Protein AF-A0A0P1I5W2-F1 (afdb_monomer)

Foldseek 3Di:
DVVVVVVVVVVCVVVPPDQQDDDPDDDDPPPWDFPDWDGDDQWIWTQTPQQKIFIAGSPPRHTPDIDHHD

Nearest PDB structures (fol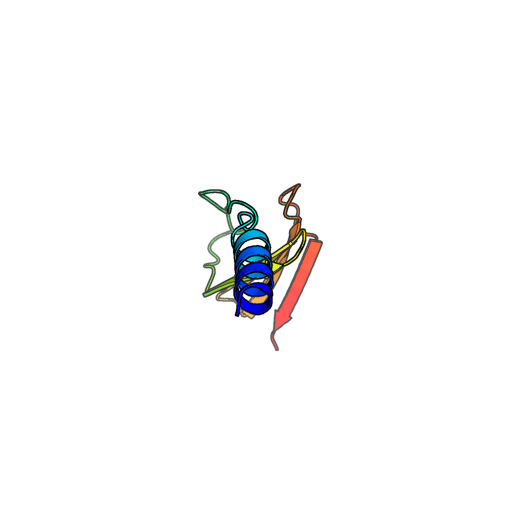dseek):
  3eu7-assembly1_A  TM=7.857E-01  e=1.611E-01  Homo sapiens
  2ovq-assembly1_B  TM=7.061E-01  e=9.823E-02  Homo sapiens
  4xga-assembly1_A  TM=7.168E-01  e=7.671E-02  Escherichia coli K-12
  6ttu-assembly1_T  TM=8.320E-01  e=4.332E-01  Homo sapiens
  3p2z-assembly1_A  TM=6.889E-01  e=1.319E+00  Homo sapiens

pLDDT: mean 79.14, std 12.18, range [50.44, 95.38]

Mean predicted aligned error: 11.53 Å

Structure (mmCIF, N/CA/C/O backbone):
data_AF-A0A0P1I5W2-F1
#
_entry.id   AF-A0A0P1I5W2-F1
#
loop_
_atom_site.group_PDB
_atom_site.id
_atom_site.type_symbol
_atom_site.label_atom_id
_atom_site.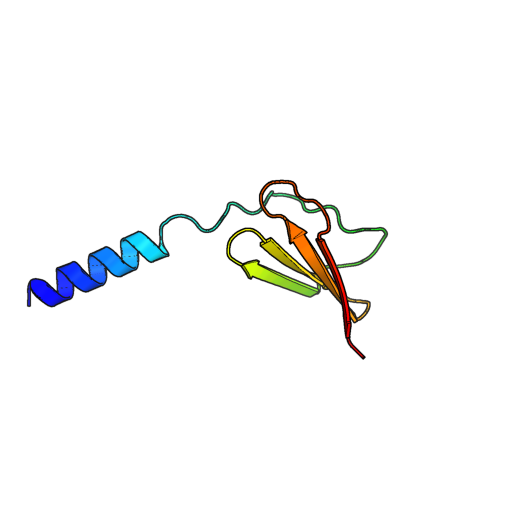label_alt_id
_atom_site.label_comp_id
_atom_site.label_asym_id
_atom_site.label_entity_id
_atom_site.label_seq_id
_atom_site.pdbx_PDB_ins_code
_atom_site.Cartn_x
_atom_site.Cartn_y
_atom_site.Cartn_z
_atom_site.occupancy
_atom_site.B_iso_or_equiv
_atom_site.auth_seq_id
_atom_site.auth_comp_id
_atom_site.auth_asym_id
_atom_site.auth_atom_id
_atom_site.pdbx_PDB_model_num
ATOM 1 N N . MET A 1 1 ? 18.983 -2.162 -35.500 1.00 69.38 1 MET A N 1
ATOM 2 C CA . MET A 1 1 ? 18.756 -3.028 -34.319 1.00 69.38 1 MET A CA 1
ATOM 3 C C . MET A 1 1 ? 19.216 -2.401 -33.001 1.00 69.38 1 MET A C 1
ATOM 5 O O . MET A 1 1 ? 18.530 -2.596 -32.011 1.00 69.38 1 MET A O 1
ATOM 9 N N . VAL A 1 2 ? 20.306 -1.617 -32.965 1.00 89.94 2 VAL A N 1
ATOM 10 C CA . VAL A 1 2 ? 20.839 -1.017 -31.718 1.00 89.94 2 VAL A CA 1
ATOM 11 C C . VAL A 1 2 ? 19.806 -0.167 -30.959 1.00 89.94 2 VAL A C 1
ATOM 13 O O . VAL A 1 2 ? 19.699 -0.288 -29.746 1.00 89.94 2 VAL A O 1
ATOM 16 N N . GLY A 1 3 ? 18.984 0.621 -31.661 1.00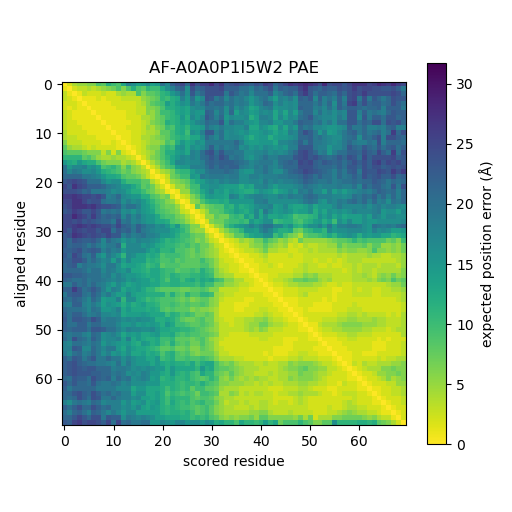 91.12 3 GLY A N 1
ATOM 17 C CA . GLY A 1 3 ? 17.969 1.467 -31.016 1.00 91.12 3 GLY A CA 1
ATOM 18 C C . GLY A 1 3 ? 16.930 0.692 -30.196 1.00 91.12 3 GLY A C 1
ATOM 19 O O . GLY A 1 3 ? 16.598 1.108 -29.092 1.00 91.12 3 GLY A O 1
ATOM 20 N N . LEU A 1 4 ? 16.470 -0.466 -30.684 1.00 94.31 4 LEU A N 1
ATOM 21 C CA . LEU A 1 4 ? 15.520 -1.309 -29.948 1.00 94.31 4 LEU A CA 1
ATOM 22 C C . LEU A 1 4 ? 16.153 -1.865 -28.668 1.00 94.31 4 LEU A C 1
ATOM 24 O O . LEU A 1 4 ? 15.517 -1.867 -27.620 1.00 94.31 4 LEU A O 1
ATOM 28 N N . VAL A 1 5 ? 17.418 -2.286 -28.746 1.00 94.19 5 VAL A N 1
ATOM 29 C CA . VAL A 1 5 ? 18.159 -2.818 -27.595 1.00 94.19 5 VAL A CA 1
ATOM 30 C C . VAL A 1 5 ? 18.317 -1.755 -26.508 1.00 94.19 5 VAL A C 1
ATOM 32 O O . VAL A 1 5 ? 18.111 -2.060 -25.338 1.00 94.19 5 VAL A O 1
ATOM 35 N N . VAL A 1 6 ? 18.604 -0.502 -26.879 1.00 95.38 6 VAL A N 1
ATOM 36 C CA . VAL A 1 6 ? 18.698 0.607 -25.914 1.00 95.38 6 VAL A CA 1
ATOM 37 C C . VAL A 1 6 ? 17.351 0.872 -25.241 1.00 95.38 6 VAL A C 1
ATOM 39 O O . VAL A 1 6 ? 17.299 0.990 -24.021 1.00 95.38 6 VAL A O 1
ATOM 42 N N . VAL A 1 7 ? 16.251 0.918 -26.000 1.00 94.44 7 VAL A N 1
ATOM 43 C CA . VAL A 1 7 ? 14.910 1.145 -25.430 1.00 94.44 7 VAL A CA 1
ATOM 44 C C . VAL A 1 7 ? 14.519 0.020 -24.471 1.00 94.44 7 VAL A C 1
ATOM 46 O O . VAL A 1 7 ? 14.077 0.295 -23.359 1.00 94.44 7 VAL A O 1
ATOM 49 N N . VAL A 1 8 ? 14.733 -1.241 -24.862 1.00 92.06 8 VAL A N 1
ATOM 50 C CA . VAL A 1 8 ? 14.447 -2.401 -24.004 1.00 92.06 8 VAL A CA 1
ATOM 51 C C . VAL A 1 8 ? 15.307 -2.371 -22.739 1.00 92.06 8 VAL A C 1
ATOM 53 O O . VAL A 1 8 ? 14.774 -2.556 -21.649 1.00 92.06 8 VAL A O 1
ATOM 56 N N . ALA A 1 9 ? 16.604 -2.072 -22.852 1.00 90.81 9 ALA A N 1
ATOM 57 C CA . ALA A 1 9 ? 17.494 -1.964 -21.698 1.00 90.81 9 ALA A CA 1
ATOM 58 C C . ALA A 1 9 ? 17.040 -0.869 -20.719 1.00 90.81 9 ALA A C 1
ATOM 60 O O . ALA A 1 9 ? 16.993 -1.107 -19.516 1.00 90.81 9 ALA A O 1
ATOM 61 N N . LEU A 1 10 ? 16.640 0.305 -21.219 1.00 92.06 10 LEU A N 1
ATOM 62 C CA . LEU A 1 10 ? 16.128 1.395 -20.382 1.00 92.06 10 LEU A CA 1
ATOM 63 C C . LEU A 1 10 ? 14.809 1.034 -19.684 1.00 92.06 10 LEU A C 1
ATOM 65 O O . LEU A 1 10 ? 14.627 1.380 -18.517 1.00 92.06 10 LEU A O 1
ATOM 69 N N . ILE A 1 11 ? 13.904 0.327 -20.369 1.00 89.06 11 ILE A N 1
ATOM 70 C CA . ILE A 1 11 ? 12.650 -0.161 -19.775 1.00 89.06 11 ILE A CA 1
ATOM 71 C C . ILE A 1 11 ? 12.943 -1.172 -18.664 1.00 89.06 11 ILE A C 1
ATOM 73 O O . ILE A 1 11 ? 12.379 -1.052 -17.580 1.00 89.06 11 ILE A O 1
ATOM 77 N N . VAL A 1 12 ? 13.844 -2.129 -18.907 1.00 83.19 12 VAL A N 1
ATOM 78 C CA . VAL A 1 12 ? 14.243 -3.131 -17.907 1.00 83.19 12 VAL A CA 1
ATOM 79 C C . VAL A 1 12 ? 14.879 -2.465 -16.691 1.00 83.19 12 VAL A C 1
ATOM 81 O O . VAL A 1 12 ? 14.502 -2.796 -15.575 1.00 83.19 12 VAL A O 1
ATOM 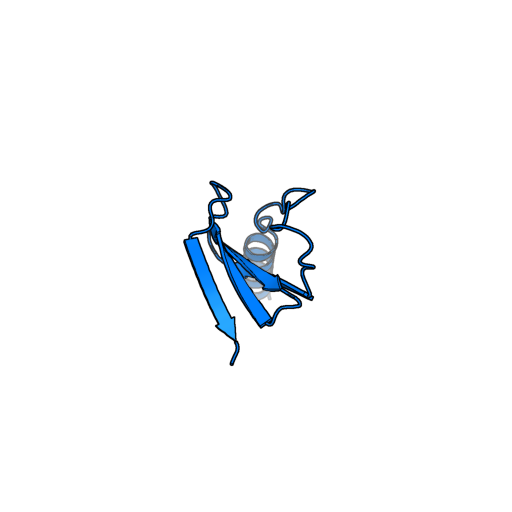84 N N . ILE A 1 13 ? 15.779 -1.496 -16.883 1.00 84.56 13 ILE A N 1
ATOM 85 C CA . ILE A 1 13 ? 16.399 -0.752 -15.776 1.00 84.56 13 ILE A CA 1
ATOM 86 C C . ILE A 1 13 ? 15.333 -0.023 -14.950 1.00 84.56 13 ILE A C 1
ATOM 88 O O . ILE A 1 13 ? 15.347 -0.123 -13.731 1.00 84.56 13 ILE A O 1
ATOM 92 N N . ARG A 1 14 ? 14.377 0.657 -15.597 1.00 78.12 14 ARG A N 1
ATOM 93 C CA . ARG A 1 14 ? 13.283 1.344 -14.891 1.00 78.12 14 ARG A CA 1
ATOM 94 C C . ARG A 1 14 ? 12.324 0.404 -14.168 1.00 78.12 14 ARG A C 1
ATOM 96 O O . ARG A 1 14 ? 11.777 0.791 -13.146 1.00 78.12 14 ARG A O 1
ATOM 103 N N . LEU A 1 15 ? 12.066 -0.777 -14.722 1.00 72.19 15 LEU A N 1
ATOM 104 C CA . LEU A 1 15 ? 11.150 -1.753 -14.132 1.00 72.19 15 LEU A CA 1
ATOM 105 C C . LEU A 1 15 ? 11.813 -2.546 -12.995 1.00 72.19 15 LEU A C 1
ATOM 107 O O . LEU A 1 15 ? 11.135 -2.958 -12.061 1.00 72.19 15 LEU A O 1
ATOM 111 N N . ASN A 1 16 ? 13.127 -2.754 -13.090 1.00 68.38 16 ASN A N 1
ATOM 112 C CA . ASN A 1 16 ? 13.945 -3.449 -12.100 1.00 68.38 16 ASN A CA 1
ATOM 113 C C . ASN A 1 16 ? 14.505 -2.511 -11.019 1.00 68.38 16 ASN A C 1
ATOM 115 O O . ASN A 1 16 ? 15.197 -2.973 -10.114 1.00 68.38 16 ASN A O 1
ATOM 119 N N . ASP A 1 17 ? 14.239 -1.206 -11.111 1.00 64.69 17 ASP A N 1
ATOM 120 C CA . ASP A 1 17 ? 14.497 -0.274 -10.021 1.00 64.69 17 ASP A CA 1
ATOM 121 C C . ASP 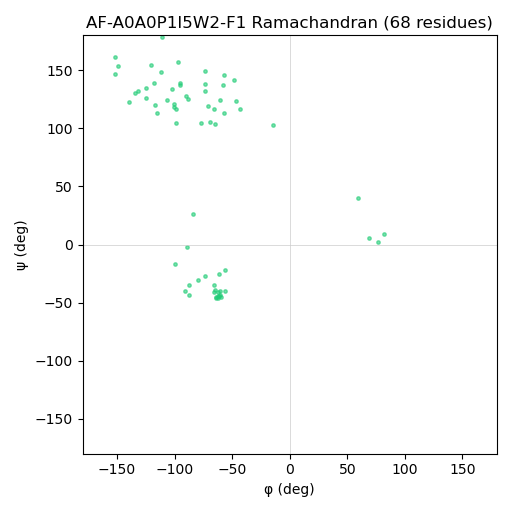A 1 17 ? 13.569 -0.687 -8.879 1.00 64.69 17 ASP A C 1
ATOM 123 O O . ASP A 1 17 ? 12.348 -0.564 -8.987 1.00 64.69 17 ASP A O 1
ATOM 127 N N . ASN A 1 18 ? 14.167 -1.340 -7.880 1.00 59.28 18 ASN A N 1
ATOM 128 C CA . ASN A 1 18 ? 13.485 -2.183 -6.910 1.00 59.28 18 ASN A CA 1
ATOM 129 C C . ASN A 1 18 ? 12.201 -1.519 -6.426 1.00 59.28 18 ASN A C 1
ATOM 131 O O . ASN A 1 18 ? 12.228 -0.459 -5.795 1.00 59.28 18 ASN A O 1
ATOM 135 N N . GLY A 1 19 ? 11.079 -2.173 -6.735 1.00 60.75 19 GLY A N 1
ATOM 136 C CA . GLY A 1 19 ? 9.809 -1.838 -6.128 1.00 60.75 19 GLY A CA 1
ATOM 137 C C . GLY A 1 19 ? 10.006 -1.738 -4.612 1.00 60.75 19 GLY A C 1
ATOM 138 O O . GLY A 1 19 ? 10.804 -2.495 -4.052 1.00 60.75 19 GLY A O 1
ATOM 139 N N . PRO A 1 20 ? 9.346 -0.771 -3.967 1.00 58.72 20 PRO A N 1
ATOM 140 C CA . PRO A 1 20 ? 9.563 -0.440 -2.567 1.00 58.72 20 PRO A CA 1
ATOM 141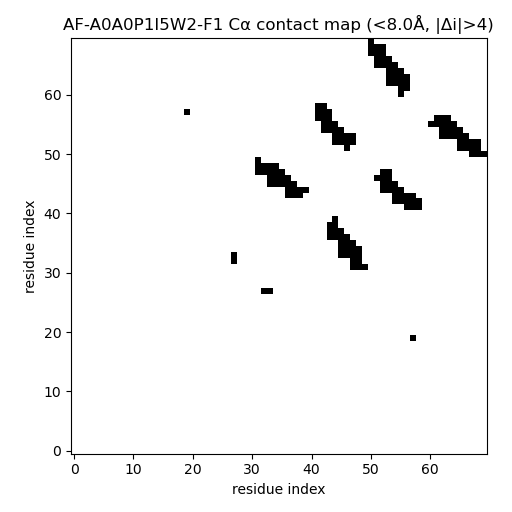 C C . PRO A 1 20 ? 9.588 -1.709 -1.723 1.00 58.72 20 PRO A C 1
ATOM 143 O O . PRO A 1 20 ? 8.669 -2.528 -1.791 1.00 58.72 20 PRO A O 1
ATOM 146 N N . THR A 1 21 ? 10.689 -1.891 -0.995 1.00 58.78 21 THR A N 1
ATOM 147 C CA . THR A 1 21 ? 10.958 -3.083 -0.200 1.00 58.78 21 THR A CA 1
ATOM 148 C C . THR A 1 21 ? 9.816 -3.272 0.782 1.00 58.78 21 THR A C 1
ATOM 150 O O . THR A 1 21 ? 9.605 -2.454 1.677 1.00 58.78 21 THR A O 1
ATOM 153 N N . MET A 1 22 ? 9.058 -4.345 0.581 1.00 50.44 22 MET A N 1
ATOM 154 C CA . MET A 1 22 ? 8.019 -4.750 1.509 1.00 50.44 22 MET A CA 1
ATOM 155 C C . MET A 1 22 ? 8.689 -5.032 2.862 1.00 50.44 22 MET A C 1
ATOM 157 O O . MET A 1 22 ? 9.638 -5.822 2.893 1.00 50.44 22 MET A O 1
ATOM 161 N N . PRO A 1 23 ? 8.265 -4.398 3.968 1.00 57.44 23 PRO A N 1
ATOM 162 C CA . PRO A 1 23 ? 8.742 -4.794 5.284 1.00 57.44 23 PRO A CA 1
ATOM 163 C C . PRO A 1 23 ? 8.399 -6.273 5.503 1.00 57.44 23 PRO A C 1
ATOM 165 O O . PRO A 1 23 ? 7.303 -6.711 5.156 1.00 57.44 23 PRO A O 1
ATOM 168 N N . GLU A 1 24 ? 9.337 -7.047 6.058 1.00 57.38 24 GLU A N 1
ATOM 169 C CA . GLU A 1 24 ? 9.194 -8.506 6.225 1.00 57.38 24 GLU A CA 1
ATOM 170 C C . GLU A 1 24 ? 7.935 -8.902 7.011 1.00 57.38 24 GLU A C 1
ATOM 172 O O . GLU A 1 24 ? 7.447 -10.021 6.865 1.00 57.38 24 GLU A O 1
ATOM 177 N N . GLN A 1 25 ? 7.386 -7.985 7.813 1.00 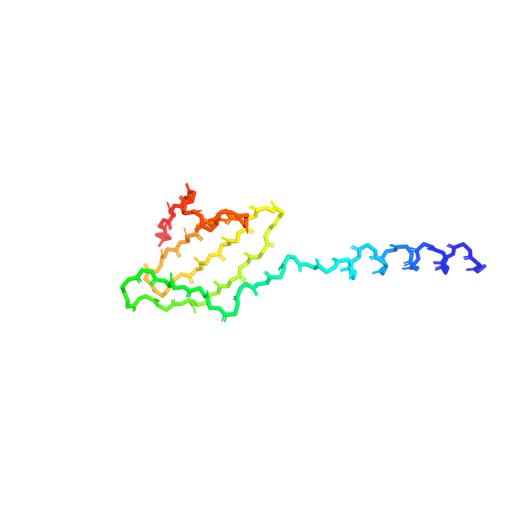54.84 25 GLN A N 1
ATOM 178 C CA . GLN A 1 25 ? 6.154 -8.159 8.568 1.00 54.84 25 GLN A CA 1
ATOM 179 C C . GLN A 1 25 ? 5.318 -6.880 8.526 1.00 54.84 25 GLN A C 1
ATOM 181 O O . GLN A 1 25 ? 5.755 -5.815 8.961 1.00 54.84 25 GLN A O 1
ATOM 186 N N . ILE A 1 26 ? 4.085 -7.013 8.045 1.00 59.44 26 ILE A N 1
ATOM 187 C CA . ILE A 1 26 ? 3.025 -6.046 8.295 1.00 59.44 26 ILE A CA 1
ATOM 188 C C . ILE A 1 26 ? 2.153 -6.623 9.402 1.00 59.44 26 ILE A C 1
ATOM 190 O O . ILE A 1 26 ? 1.528 -7.668 9.223 1.00 59.44 26 ILE A O 1
ATOM 194 N N . THR A 1 27 ? 2.075 -5.931 10.532 1.00 61.34 27 THR A N 1
ATOM 195 C CA . THR A 1 27 ? 1.105 -6.240 11.581 1.00 61.34 27 THR A CA 1
ATOM 196 C C . THR A 1 27 ? -0.259 -5.709 11.149 1.00 61.34 27 THR A C 1
ATOM 198 O O . THR A 1 27 ? -0.490 -4.498 11.148 1.00 61.34 27 THR A O 1
ATOM 201 N N . LEU A 1 28 ? -1.155 -6.603 10.731 1.00 61.81 28 LEU A N 1
ATOM 202 C CA . LEU A 1 28 ? -2.549 -6.242 10.487 1.00 61.81 28 LEU A CA 1
ATOM 203 C C . LEU A 1 28 ? -3.282 -6.025 11.827 1.00 61.81 28 LEU A C 1
ATOM 205 O O . LEU A 1 28 ? -2.932 -6.671 12.819 1.00 61.81 28 LEU A O 1
ATOM 209 N N . PRO A 1 29 ? -4.289 -5.131 11.874 1.00 62.19 29 PRO A N 1
ATOM 210 C CA . PRO A 1 29 ? -5.168 -4.987 13.033 1.00 62.19 29 PRO A CA 1
ATOM 211 C C . PRO A 1 29 ? -5.869 -6.310 13.390 1.00 62.19 29 PRO A C 1
ATOM 213 O O . PRO A 1 29 ? -6.186 -7.104 12.507 1.00 62.19 29 PRO A O 1
ATOM 216 N N . ASP A 1 30 ? -6.085 -6.516 14.691 1.00 56.47 30 ASP A N 1
ATOM 217 C CA . ASP A 1 30 ? -6.611 -7.705 15.384 1.00 56.47 30 ASP A CA 1
ATOM 218 C C . ASP A 1 30 ? -7.306 -8.784 14.529 1.00 56.47 30 ASP A C 1
ATOM 220 O O . ASP A 1 30 ? -8.484 -8.684 14.195 1.00 56.47 30 ASP A O 1
ATOM 224 N N . GLY A 1 31 ? -6.586 -9.882 14.267 1.00 61.53 31 GLY A N 1
ATOM 225 C CA . GLY A 1 31 ? -7.152 -11.149 13.778 1.00 61.53 31 GLY A CA 1
ATOM 226 C C . GLY A 1 31 ? -7.541 -11.187 12.299 1.00 61.53 31 GLY A C 1
ATOM 227 O O . GLY A 1 31 ? -8.036 -12.213 11.838 1.00 61.53 31 GLY A O 1
ATOM 228 N N . VAL A 1 32 ? -7.306 -10.104 11.562 1.00 66.12 32 VAL A N 1
ATOM 229 C CA . VAL A 1 32 ? -7.689 -9.974 10.157 1.00 66.12 32 VAL A CA 1
ATOM 230 C C . VAL A 1 32 ? -6.553 -10.466 9.258 1.00 66.12 32 VAL A C 1
ATOM 232 O O . VAL A 1 32 ? -5.410 -10.026 9.406 1.00 66.12 32 VAL A O 1
ATOM 235 N N . SER A 1 33 ? -6.847 -11.371 8.320 1.00 69.88 33 SER A N 1
ATOM 236 C CA . SER A 1 33 ? -5.842 -11.886 7.380 1.00 69.88 33 SER A CA 1
ATOM 237 C C . SER A 1 33 ? -5.862 -11.118 6.060 1.00 69.88 33 SER A C 1
ATOM 239 O O . SER A 1 33 ? -6.917 -10.809 5.503 1.00 69.88 33 SER A O 1
ATOM 241 N N . ALA A 1 34 ? -4.675 -10.828 5.523 1.00 79.12 34 ALA A N 1
ATOM 242 C CA . ALA A 1 34 ? -4.543 -10.248 4.193 1.00 79.12 34 ALA A CA 1
ATOM 243 C C . ALA A 1 34 ? -4.893 -11.304 3.132 1.00 79.12 34 ALA A C 1
ATOM 245 O O . ALA A 1 34 ? -4.224 -12.329 3.023 1.00 79.12 34 ALA A O 1
ATOM 246 N N . THR A 1 35 ? -5.917 -11.032 2.328 1.00 82.44 35 THR A N 1
ATOM 247 C CA . THR A 1 35 ? -6.300 -11.855 1.172 1.00 82.44 35 THR A CA 1
ATOM 248 C C . THR A 1 35 ? -5.542 -11.432 -0.087 1.00 82.44 35 THR A C 1
ATOM 250 O O . THR A 1 35 ? -5.184 -12.268 -0.913 1.00 82.44 35 THR A O 1
ATOM 253 N N . ALA A 1 36 ? -5.264 -10.134 -0.241 1.00 82.31 36 ALA A N 1
ATOM 254 C CA . ALA A 1 36 ? -4.474 -9.608 -1.350 1.00 82.31 36 ALA A CA 1
ATOM 255 C C . ALA A 1 36 ? -3.690 -8.363 -0.930 1.00 82.31 36 ALA A C 1
ATOM 257 O O . ALA A 1 36 ? -4.102 -7.624 -0.037 1.00 82.31 36 ALA A O 1
ATOM 258 N N . ILE A 1 37 ? -2.566 -8.113 -1.603 1.00 83.25 37 ILE A N 1
ATOM 259 C CA . ILE A 1 37 ? -1.724 -6.935 -1.377 1.00 83.25 37 ILE A CA 1
ATOM 260 C C . ILE A 1 37 ? -1.404 -6.299 -2.730 1.00 83.25 37 ILE A C 1
ATOM 262 O O . ILE A 1 37 ? -1.019 -6.991 -3.670 1.00 83.25 37 ILE A O 1
ATOM 266 N N . THR A 1 38 ? -1.568 -4.980 -2.832 1.00 85.38 38 THR A N 1
ATOM 267 C CA . THR A 1 38 ? -1.221 -4.183 -4.017 1.00 85.38 38 THR A CA 1
ATOM 268 C C . THR A 1 38 ? -0.279 -3.053 -3.629 1.00 85.38 38 THR A C 1
ATOM 270 O O . THR A 1 38 ? -0.515 -2.352 -2.649 1.00 85.38 38 THR A O 1
ATOM 273 N N . ILE A 1 39 ? 0.773 -2.848 -4.417 1.00 82.62 39 ILE A N 1
ATOM 274 C CA . ILE A 1 39 ? 1.770 -1.799 -4.189 1.00 82.62 39 ILE A CA 1
ATOM 275 C C . ILE A 1 39 ? 1.563 -0.696 -5.226 1.00 82.62 39 ILE A C 1
ATOM 277 O O . ILE A 1 39 ? 1.589 -0.954 -6.429 1.00 82.62 39 ILE A O 1
ATOM 281 N N . GLY A 1 40 ? 1.368 0.533 -4.755 1.00 82.00 40 GLY A N 1
ATOM 282 C CA . GLY A 1 40 ? 1.337 1.736 -5.578 1.00 82.00 40 GLY A CA 1
ATOM 283 C C . GLY A 1 40 ? 2.546 2.635 -5.321 1.00 82.00 40 GLY A C 1
ATOM 284 O O . GLY A 1 40 ? 3.400 2.355 -4.480 1.00 82.00 40 GLY A O 1
ATOM 285 N N . GLN A 1 41 ? 2.625 3.752 -6.045 1.00 83.31 41 GLN A N 1
ATOM 286 C CA . GLN A 1 41 ? 3.658 4.761 -5.798 1.00 83.31 41 GLN A CA 1
ATOM 287 C C . GLN A 1 41 ? 3.398 5.468 -4.460 1.00 83.31 41 GLN A C 1
ATOM 289 O O . GLN A 1 41 ? 2.496 6.300 -4.361 1.00 83.31 41 GLN A O 1
ATOM 294 N N . GLY A 1 42 ? 4.186 5.142 -3.431 1.00 82.81 42 GLY A N 1
ATOM 295 C CA . GLY A 1 42 ? 4.100 5.770 -2.109 1.00 82.81 42 GLY A CA 1
ATOM 296 C C . GLY A 1 42 ? 3.003 5.213 -1.194 1.00 82.81 42 GLY A C 1
ATOM 297 O O . GLY A 1 42 ? 2.760 5.773 -0.125 1.00 82.81 42 GLY A O 1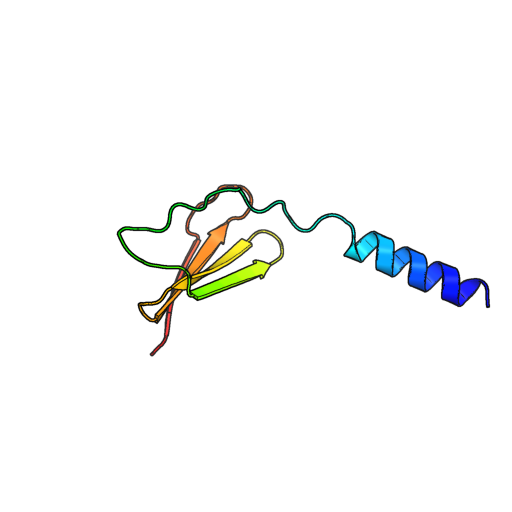
ATOM 298 N N . TRP A 1 43 ? 2.343 4.116 -1.573 1.00 83.69 43 TRP A N 1
ATOM 299 C CA . TRP A 1 43 ? 1.314 3.475 -0.751 1.00 83.69 43 TRP A CA 1
ATOM 300 C C . TRP A 1 43 ? 1.216 1.971 -1.015 1.00 83.69 43 TRP A C 1
ATOM 302 O O . TRP A 1 43 ? 1.663 1.466 -2.044 1.00 83.69 43 TRP A O 1
ATOM 312 N N . TRP A 1 44 ? 0.605 1.257 -0.078 1.00 85.44 44 TRP A N 1
ATOM 313 C CA . TRP A 1 44 ? 0.311 -0.168 -0.174 1.00 85.44 44 TRP A CA 1
ATOM 314 C C . TRP A 1 44 ? -1.128 -0.405 0.281 1.00 85.44 44 TRP A C 1
ATOM 316 O O . TRP A 1 44 ? -1.555 0.116 1.308 1.00 85.44 44 TRP A O 1
ATOM 326 N N . ALA A 1 45 ? -1.899 -1.130 -0.525 1.00 87.50 45 ALA A N 1
ATOM 327 C CA . ALA A 1 45 ? -3.252 -1.544 -0.187 1.00 87.50 45 ALA A CA 1
ATOM 328 C C . ALA A 1 45 ? -3.248 -3.006 0.237 1.00 87.50 45 ALA A C 1
ATOM 330 O O . ALA A 1 45 ? -2.672 -3.857 -0.441 1.00 87.50 45 ALA A O 1
ATOM 331 N N . VAL A 1 46 ? -3.935 -3.286 1.334 1.00 88.12 46 VAL A N 1
ATOM 332 C CA . VAL A 1 46 ? -4.156 -4.626 1.859 1.00 88.12 46 VAL A CA 1
ATOM 333 C C . VAL A 1 46 ? -5.650 -4.892 1.818 1.00 88.12 46 VAL A C 1
ATOM 335 O O . VAL A 1 46 ? -6.430 -4.155 2.418 1.00 88.12 46 VAL A O 1
ATOM 338 N N . VAL A 1 47 ? -6.045 -5.925 1.083 1.00 89.56 47 VAL A N 1
ATOM 339 C CA . VAL A 1 47 ? -7.414 -6.436 1.081 1.00 89.56 47 VAL A CA 1
ATOM 340 C C . VAL A 1 47 ? -7.513 -7.463 2.188 1.00 89.56 47 VAL A C 1
ATOM 342 O O . VAL A 1 47 ? -6.727 -8.411 2.225 1.00 89.56 47 VAL A O 1
ATOM 345 N N . THR A 1 48 ? -8.463 -7.276 3.083 1.00 88.06 48 THR A N 1
ATOM 346 C CA . THR A 1 48 ? -8.700 -8.149 4.224 1.00 88.06 48 THR A CA 1
ATOM 347 C C . THR A 1 48 ? -9.802 -9.165 3.935 1.00 88.06 48 THR A C 1
ATOM 349 O O . THR A 1 48 ? -10.638 -8.966 3.053 1.00 88.06 48 THR A O 1
ATOM 352 N N . ASP A 1 49 ? -9.792 -10.274 4.672 1.00 85.44 49 ASP A N 1
ATOM 353 C CA . ASP A 1 49 ? -10.849 -11.295 4.639 1.00 85.44 49 ASP A CA 1
ATOM 354 C C . ASP A 1 49 ? -12.226 -10.763 5.074 1.00 85.44 49 ASP A C 1
ATOM 356 O O . ASP A 1 49 ? -13.253 -11.250 4.607 1.00 85.44 49 ASP A O 1
ATOM 360 N N . ASP A 1 50 ? -12.258 -9.709 5.888 1.00 86.31 50 ASP A N 1
ATOM 361 C CA . ASP A 1 50 ? -13.477 -9.024 6.321 1.00 86.31 50 ASP A CA 1
ATOM 362 C C . ASP A 1 50 ? -13.998 -7.959 5.340 1.00 86.31 50 ASP A C 1
ATOM 364 O O . ASP A 1 50 ? -14.690 -7.022 5.736 1.00 86.31 50 ASP A O 1
ATOM 368 N N . GLN A 1 51 ? -13.685 -8.119 4.049 1.00 86.62 51 GLN A N 1
ATOM 369 C CA . GLN A 1 51 ? -14.172 -7.277 2.950 1.00 86.62 51 GLN A CA 1
ATOM 370 C C . GLN A 1 51 ? -13.805 -5.792 3.100 1.00 86.62 51 GLN A C 1
ATOM 372 O O . GLN A 1 51 ? -14.593 -4.903 2.771 1.00 86.62 51 GLN A O 1
ATOM 377 N N . ARG A 1 52 ? -12.586 -5.493 3.560 1.00 88.88 52 ARG A N 1
ATOM 378 C CA . ARG A 1 52 ? -12.064 -4.120 3.603 1.00 88.88 52 ARG A CA 1
ATOM 379 C C . ARG A 1 52 ? -10.791 -3.975 2.782 1.00 88.88 52 ARG A C 1
ATOM 381 O O . ARG A 1 52 ? -10.035 -4.917 2.564 1.00 88.88 52 ARG A O 1
ATOM 388 N N . ILE A 1 53 ? -10.553 -2.754 2.323 1.00 90.62 53 ILE A N 1
ATOM 389 C CA . ILE A 1 53 ? -9.311 -2.333 1.683 1.00 90.62 53 ILE A CA 1
ATOM 390 C C . ILE A 1 53 ? -8.668 -1.290 2.588 1.00 90.62 53 ILE A C 1
ATOM 392 O O . ILE A 1 53 ? -9.187 -0.185 2.752 1.00 90.62 53 ILE A O 1
ATOM 396 N N . LEU A 1 54 ? -7.528 -1.646 3.166 1.00 89.12 54 LEU A N 1
ATOM 397 C CA . LEU A 1 54 ? -6.721 -0.782 4.015 1.00 89.12 54 LEU A CA 1
ATOM 398 C C . LEU A 1 54 ? -5.583 -0.200 3.179 1.00 89.12 54 LEU A C 1
ATOM 400 O O . LEU A 1 54 ? -4.740 -0.943 2.683 1.00 89.12 54 LEU A O 1
ATOM 404 N N . ILE A 1 55 ? -5.559 1.119 3.005 1.00 89.75 55 ILE A N 1
ATOM 405 C CA . ILE A 1 55 ? -4.492 1.826 2.294 1.00 89.75 55 ILE A CA 1
ATOM 406 C C . ILE A 1 55 ? -3.545 2.439 3.309 1.00 89.75 55 ILE A C 1
ATOM 408 O O . ILE A 1 55 ? -3.929 3.302 4.099 1.00 89.75 55 ILE A O 1
ATOM 412 N N . TYR A 1 56 ? -2.290 2.033 3.229 1.00 86.25 56 TYR A N 1
ATOM 413 C CA . TYR A 1 56 ? -1.215 2.485 4.085 1.00 86.25 56 TYR A CA 1
ATOM 414 C C . TYR A 1 56 ? -0.209 3.326 3.310 1.00 86.25 56 TYR A C 1
ATOM 416 O O . TYR A 1 56 ? 0.038 3.126 2.119 1.00 86.25 56 TYR A O 1
ATOM 424 N N . ASP A 1 57 ? 0.395 4.276 4.007 1.00 84.19 57 ASP A N 1
ATOM 425 C CA . ASP A 1 57 ? 1.519 5.044 3.509 1.00 84.19 57 ASP A CA 1
ATOM 426 C C . ASP A 1 57 ? 2.785 4.183 3.499 1.00 84.19 57 ASP A C 1
ATOM 428 O O . ASP A 1 57 ? 3.106 3.497 4.468 1.00 84.19 57 ASP A O 1
ATOM 432 N N . GLN A 1 58 ? 3.515 4.201 2.393 1.00 78.62 58 GLN A N 1
ATOM 433 C CA . GLN A 1 58 ? 4.693 3.353 2.214 1.00 78.62 58 GLN A CA 1
ATOM 434 C C . GLN A 1 58 ? 5.907 3.796 3.024 1.00 78.62 58 GLN A C 1
ATOM 436 O O . GLN A 1 58 ? 6.748 2.967 3.352 1.00 78.62 58 GLN A O 1
ATOM 441 N N . VAL A 1 59 ? 6.008 5.089 3.332 1.00 77.00 59 VAL A N 1
ATOM 442 C CA . VAL A 1 59 ? 7.160 5.643 4.051 1.00 77.00 59 VAL A CA 1
ATOM 443 C C . VAL A 1 59 ? 6.936 5.546 5.552 1.00 77.00 59 VAL A C 1
ATOM 445 O O . VAL A 1 59 ? 7.842 5.193 6.299 1.00 77.00 59 VAL A O 1
ATOM 448 N N . THR A 1 60 ? 5.724 5.872 5.996 1.00 79.75 60 THR A N 1
ATOM 449 C CA . THR A 1 60 ? 5.407 5.967 7.428 1.00 79.75 60 THR A CA 1
ATOM 450 C C . THR A 1 60 ? 4.706 4.730 7.983 1.00 79.75 60 THR A C 1
ATOM 452 O O . THR A 1 60 ? 4.639 4.572 9.198 1.00 79.75 60 THR A O 1
ATOM 455 N N . GLY A 1 61 ? 4.155 3.867 7.125 1.00 78.38 61 GLY A N 1
ATOM 456 C CA . GLY A 1 61 ? 3.319 2.738 7.539 1.00 78.38 61 GLY A CA 1
ATOM 457 C C . GLY A 1 61 ? 1.961 3.151 8.117 1.00 78.38 61 GLY A C 1
ATOM 458 O O . GLY A 1 61 ? 1.221 2.302 8.608 1.00 78.38 61 GLY A O 1
ATOM 459 N N . ALA A 1 62 ? 1.615 4.442 8.080 1.00 81.00 62 ALA A N 1
ATOM 460 C CA . ALA A 1 62 ? 0.375 4.951 8.646 1.00 81.00 62 ALA A CA 1
ATOM 461 C C . ALA A 1 62 ? -0.830 4.562 7.780 1.00 81.00 62 ALA A C 1
ATOM 463 O O . ALA A 1 62 ? -0.784 4.677 6.554 1.00 81.00 62 ALA A O 1
ATOM 464 N N . LEU A 1 63 ? -1.930 4.151 8.415 1.00 85.69 63 LEU A N 1
ATOM 465 C CA . LEU A 1 63 ? -3.199 3.933 7.724 1.00 85.69 63 LEU A CA 1
ATOM 466 C C . LEU A 1 63 ? -3.723 5.280 7.206 1.00 85.69 63 LEU A C 1
ATOM 468 O O . LEU A 1 63 ? -4.030 6.178 7.988 1.00 85.69 63 LEU A O 1
ATOM 472 N N . LYS A 1 64 ? -3.826 5.414 5.884 1.00 87.81 64 LYS A N 1
ATOM 473 C CA . LYS A 1 64 ? -4.361 6.607 5.213 1.00 87.81 64 LYS A CA 1
ATOM 474 C C . LYS A 1 64 ? -5.857 6.490 4.988 1.00 87.81 64 LYS A C 1
ATOM 476 O O . LYS A 1 64 ? -6.571 7.480 5.108 1.00 87.81 64 LYS A O 1
ATOM 481 N N . GLN A 1 65 ? -6.320 5.297 4.618 1.00 87.44 65 GLN A N 1
ATOM 482 C CA . GLN A 1 65 ? -7.711 5.085 4.247 1.00 87.44 65 GLN A CA 1
ATOM 483 C C . GLN A 1 65 ? -8.157 3.658 4.543 1.00 87.44 65 GLN A C 1
ATOM 485 O O . GLN A 1 65 ? -7.384 2.715 4.416 1.00 87.44 65 GLN A O 1
ATOM 490 N N . SER A 1 66 ? -9.428 3.521 4.902 1.00 89.69 66 SER A N 1
ATOM 491 C CA . SER A 1 66 ? -10.132 2.249 4.995 1.00 89.69 66 SER A CA 1
ATOM 492 C C . SER A 1 66 ? -11.379 2.348 4.122 1.00 89.69 66 SER A C 1
ATOM 494 O O . SER A 1 66 ? -12.134 3.315 4.249 1.00 89.69 66 SER A O 1
ATOM 496 N N . LEU A 1 67 ? -11.557 1.402 3.202 1.00 90.81 67 LEU A N 1
ATOM 497 C CA . LEU A 1 67 ? -12.755 1.270 2.377 1.00 90.81 67 LEU A CA 1
ATOM 498 C C . LEU A 1 67 ? -13.418 -0.069 2.672 1.00 90.81 67 LEU A C 1
ATOM 500 O O . LEU A 1 67 ? -12.734 -1.082 2.778 1.00 90.81 67 LEU A O 1
ATOM 504 N N . GLN A 1 68 ? -14.741 -0.068 2.759 1.00 90.62 68 GLN A N 1
ATOM 505 C CA . GLN A 1 68 ? -15.544 -1.278 2.878 1.00 90.62 68 GLN A CA 1
ATOM 506 C C . GLN A 1 68 ? -16.022 -1.702 1.484 1.00 90.62 68 GLN A C 1
ATOM 508 O O . GLN A 1 68 ? -16.378 -0.849 0.669 1.00 90.62 68 GLN A O 1
ATOM 513 N N . ILE A 1 69 ? -15.957 -3.001 1.197 1.00 83.94 69 ILE A N 1
ATOM 514 C CA . I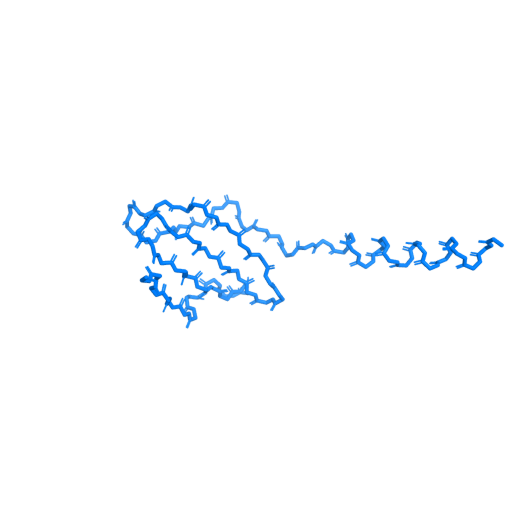LE A 1 69 ? -16.427 -3.604 -0.051 1.00 83.94 69 ILE A CA 1
ATOM 515 C C . ILE A 1 69 ? -17.824 -4.181 0.230 1.00 83.94 69 ILE A C 1
ATOM 517 O O . ILE A 1 69 ? -17.920 -5.217 0.885 1.00 83.94 69 ILE A O 1
ATOM 521 N N . ASP A 1 70 ? -18.873 -3.503 -0.246 1.00 76.06 70 ASP A N 1
ATOM 522 C CA . ASP A 1 70 ? -20.276 -3.961 -0.200 1.00 76.06 70 ASP A CA 1
ATOM 523 C C . ASP A 1 70 ? -20.714 -4.602 -1.531 1.00 76.06 70 ASP A C 1
ATOM 525 O O . ASP A 1 70 ? -20.284 -4.109 -2.604 1.00 76.06 70 ASP A O 1
#

Radius of gyration: 16.79 Å; Cα contacts (8 Å, |Δi|>4): 81; chains: 1; bounding box: 41×18×50 Å

Secondary structure (DSSP, 8-state):
-HHHHHHHHHHHHHHSS------S----STTPPEEEEEEETTEEEEEETTSEEEEEETTT--EEEEEE--

Organism: NCBI:txid1715693

Solvent-accessible surface area (backbone atoms only — not comparable to full-atom values): 4368 Å² total; per-residue (Å²): 114,68,69,60,54,53,53,52,51,53,50,50,54,64,69,63,51,72,69,81,79,73,67,97,70,78,86,62,68,90,93,54,50,76,74,44,78,48,82,56,94,66,28,35,37,36,29,36,72,85,40,32,39,40,33,25,33,60,87,78,65,45,80,74,45,78,45,79,66,131

Sequence (70 aa):
MVGLVVVVALIVIRLNDNGPTMPEQITLPDGVSATAITIGQGWWAVVTDDQRILIYDQVTGALKQSLQID

InterPro domains:
  IPR045519 Protein of unknown function DUF6476 [PF20082] (1-70)